Protein AF-A0A2N1W5M0-F1 (afdb_monomer_lite)

Secondary structure (DSSP, 8-state):
--HHHHHHHHHHHHTTS---PPEEEEEEEESSS--TT---EEEEEEEE-----EEEEEEEEE-SGGGTTTHHHHHHHHHHHHHHHHHTT-EEEEEEEEE-----

pLDDT: mean 79.08, std 16.73, range [42.81, 94.44]

Radius of gyration: 25.28 Å; chains: 1; bounding box: 50×70×65 Å

Structure (mmCIF, N/CA/C/O backbone):
data_AF-A0A2N1W5M0-F1
#
_entry.id   AF-A0A2N1W5M0-F1
#
loop_
_atom_site.group_PDB
_atom_site.id
_atom_site.type_symbol
_atom_site.label_atom_id
_atom_site.label_alt_id
_atom_site.label_comp_id
_atom_site.label_asym_id
_atom_site.label_entity_id
_atom_site.label_seq_id
_atom_site.pdbx_PDB_ins_code
_atom_site.Cartn_x
_atom_site.Cartn_y
_atom_site.Cartn_z
_atom_site.occupancy
_atom_site.B_iso_or_equiv
_atom_site.auth_seq_id
_atom_site.auth_comp_id
_atom_site.auth_asym_id
_atom_site.auth_atom_id
_atom_site.pdbx_PDB_model_num
ATOM 1 N N . MET A 1 1 ? -1.612 -42.284 -0.222 1.00 50.34 1 MET A N 1
ATOM 2 C CA . MET A 1 1 ? -1.154 -40.873 -0.263 1.00 50.34 1 MET A CA 1
ATOM 3 C C . MET A 1 1 ? -2.219 -39.888 -0.797 1.00 50.34 1 MET A C 1
ATOM 5 O O . MET A 1 1 ? -1.858 -38.884 -1.383 1.00 50.34 1 MET A O 1
ATOM 9 N N . LYS A 1 2 ? -3.532 -40.115 -0.580 1.00 53.31 2 LYS A N 1
ATOM 10 C CA . LYS A 1 2 ? -4.610 -39.210 -1.063 1.00 53.31 2 LYS A CA 1
ATOM 11 C C . LYS A 1 2 ? -5.291 -38.366 0.032 1.00 53.31 2 LYS A C 1
ATOM 13 O O . LYS A 1 2 ? -5.963 -37.400 -0.290 1.00 53.31 2 LYS A O 1
ATOM 18 N N . LYS A 1 3 ? -5.095 -38.691 1.319 1.00 48.88 3 LYS A N 1
ATOM 19 C CA . LYS A 1 3 ? -5.721 -37.971 2.450 1.00 48.88 3 LYS A CA 1
ATOM 20 C C . LYS A 1 3 ? -4.943 -36.725 2.908 1.00 48.88 3 LYS A C 1
ATOM 22 O O . LYS A 1 3 ? -5.546 -35.800 3.429 1.00 48.88 3 LYS A O 1
ATOM 27 N N . VAL A 1 4 ? -3.630 -36.676 2.664 1.00 47.97 4 VAL A N 1
ATOM 28 C CA . VAL A 1 4 ? -2.752 -35.572 3.107 1.00 47.97 4 VAL A CA 1
ATOM 29 C C . VAL A 1 4 ? -2.900 -34.326 2.220 1.00 47.97 4 VAL A C 1
ATOM 31 O O . VAL A 1 4 ? -2.866 -33.212 2.724 1.00 47.97 4 VAL A O 1
ATOM 34 N N . ILE A 1 5 ? -3.162 -34.505 0.919 1.00 50.25 5 ILE A N 1
ATOM 35 C CA . ILE A 1 5 ? -3.352 -33.396 -0.034 1.00 50.25 5 ILE A CA 1
ATOM 36 C C . ILE A 1 5 ? -4.663 -32.625 0.220 1.00 50.25 5 ILE A C 1
ATOM 38 O O . ILE A 1 5 ? -4.713 -31.415 0.036 1.00 50.25 5 ILE A O 1
ATOM 42 N N . PHE A 1 6 ? -5.723 -33.308 0.671 1.00 44.34 6 PHE A N 1
ATOM 43 C CA . PHE A 1 6 ? -7.051 -32.705 0.848 1.00 44.34 6 PHE A CA 1
ATOM 44 C C . PHE A 1 6 ? -7.128 -31.816 2.099 1.00 44.34 6 PHE A C 1
ATOM 46 O O . PHE A 1 6 ? -7.752 -30.762 2.071 1.00 44.34 6 PHE A O 1
ATOM 53 N N . ILE A 1 7 ? -6.432 -32.194 3.177 1.00 53.91 7 ILE A N 1
ATOM 54 C CA . ILE A 1 7 ? -6.369 -31.408 4.421 1.00 53.91 7 ILE A CA 1
ATOM 55 C C . ILE A 1 7 ? -5.585 -30.101 4.214 1.00 53.91 7 ILE A C 1
ATOM 57 O O . ILE A 1 7 ? -5.988 -29.067 4.737 1.00 53.91 7 ILE A O 1
ATOM 61 N N . PHE A 1 8 ? -4.531 -30.123 3.390 1.00 48.38 8 PHE A N 1
ATOM 62 C CA . PHE A 1 8 ? -3.733 -28.933 3.061 1.00 48.38 8 PHE A CA 1
ATOM 63 C C . PHE A 1 8 ? -4.519 -27.894 2.245 1.00 48.38 8 PHE A C 1
ATOM 65 O O . PHE A 1 8 ? -4.389 -26.695 2.473 1.00 48.38 8 PHE A O 1
ATOM 72 N N . PHE A 1 9 ? -5.372 -28.339 1.315 1.00 50.09 9 PHE A N 1
ATOM 73 C CA . PHE A 1 9 ? -6.224 -27.434 0.537 1.00 50.09 9 PHE A CA 1
ATOM 74 C C . PHE A 1 9 ? -7.363 -26.836 1.373 1.00 50.09 9 PHE A C 1
ATOM 76 O O . PHE A 1 9 ? -7.687 -25.665 1.202 1.00 50.09 9 PHE A O 1
ATOM 83 N N . VAL A 1 10 ? -7.931 -27.599 2.313 1.00 51.25 10 VAL A N 1
ATOM 84 C CA . VAL A 1 10 ? -8.975 -27.096 3.222 1.00 51.25 10 VAL A CA 1
ATOM 85 C C . VAL A 1 10 ? -8.399 -26.104 4.243 1.00 51.25 10 VAL A C 1
ATOM 87 O O . VAL A 1 10 ? -9.046 -25.099 4.525 1.00 51.25 10 VAL A O 1
ATOM 90 N N . SER A 1 11 ? -7.170 -26.306 4.741 1.00 52.28 11 SER A N 1
ATOM 91 C CA . SER A 1 11 ? -6.520 -25.324 5.626 1.00 52.28 11 SER A CA 1
ATOM 92 C C . SER A 1 11 ? -6.106 -24.044 4.894 1.00 52.28 11 SER A C 1
ATOM 94 O O . SER A 1 11 ? -6.170 -22.969 5.481 1.00 52.28 11 SER A O 1
ATOM 96 N N . LEU A 1 12 ? -5.717 -24.139 3.615 1.00 50.12 12 LEU A N 1
ATOM 97 C CA . LEU A 1 12 ? -5.377 -22.976 2.789 1.00 50.12 12 LEU A CA 1
ATOM 98 C C . LEU A 1 12 ? -6.625 -22.152 2.417 1.00 50.12 12 LEU A C 1
ATOM 100 O O . LEU A 1 12 ? -6.561 -20.928 2.386 1.00 50.12 12 LEU A O 1
ATOM 104 N N . PHE A 1 13 ? -7.769 -22.810 2.193 1.00 45.44 13 PHE A N 1
ATOM 105 C CA . PHE A 1 13 ? -9.037 -22.149 1.858 1.00 45.44 13 PHE A CA 1
ATOM 106 C C . PHE A 1 13 ? -9.718 -21.484 3.068 1.00 45.44 13 PHE A C 1
ATOM 108 O O . PHE A 1 13 ? -10.459 -20.521 2.904 1.00 45.44 13 PHE A O 1
ATOM 115 N N . LEU A 1 14 ? -9.450 -21.958 4.290 1.00 42.81 14 LEU A N 1
ATOM 116 C CA . LEU A 1 14 ? -9.929 -21.317 5.523 1.00 42.81 14 LEU A CA 1
ATOM 117 C C . LEU A 1 14 ? -9.072 -20.112 5.950 1.00 42.81 14 LEU A C 1
ATOM 119 O O . LEU A 1 14 ? -9.542 -19.292 6.732 1.00 42.81 14 LEU A O 1
ATOM 123 N N . TYR A 1 15 ? -7.847 -19.971 5.428 1.00 45.22 15 TYR A N 1
ATOM 124 C CA . TYR A 1 15 ? -6.953 -18.855 5.768 1.00 45.22 15 TYR A CA 1
ATOM 125 C C . TYR A 1 15 ? -7.290 -17.551 5.026 1.00 45.22 15 TYR A C 1
ATOM 127 O O . TYR A 1 15 ? -6.863 -16.479 5.445 1.00 45.22 15 TYR A O 1
ATOM 135 N N . THR A 1 16 ? -8.059 -17.614 3.934 1.00 43.56 16 THR A N 1
ATOM 136 C CA . THR A 1 16 ? -8.418 -16.434 3.122 1.00 43.56 16 THR A CA 1
ATOM 137 C C . THR A 1 16 ? -9.742 -15.787 3.526 1.00 43.56 16 THR A C 1
ATOM 139 O O . THR A 1 16 ? -10.115 -14.753 2.976 1.00 43.56 16 THR A O 1
ATOM 142 N N . ALA A 1 17 ? -10.454 -16.353 4.502 1.00 47.56 17 ALA A N 1
ATOM 143 C CA . ALA A 1 17 ? -11.696 -15.797 5.019 1.00 47.56 17 ALA A CA 1
ATOM 144 C C . ALA A 1 17 ? -11.454 -15.079 6.350 1.00 47.56 17 ALA A C 1
ATOM 146 O O . ALA A 1 17 ? -11.924 -15.532 7.390 1.00 47.56 17 ALA A O 1
ATOM 147 N N . ALA A 1 18 ? -10.716 -13.967 6.352 1.00 47.78 18 ALA A N 1
ATOM 148 C CA . ALA A 1 18 ? -10.660 -13.144 7.552 1.00 47.78 18 ALA A CA 1
ATOM 149 C C . ALA A 1 18 ? -10.378 -11.664 7.260 1.00 47.78 18 ALA A C 1
ATOM 151 O O . ALA A 1 18 ? -9.456 -11.321 6.530 1.00 47.78 18 ALA A O 1
ATOM 152 N N . PHE A 1 19 ? -11.161 -10.822 7.936 1.00 53.19 19 PHE A N 1
ATOM 153 C CA . PHE A 1 19 ? -10.928 -9.406 8.229 1.00 53.19 19 PHE A CA 1
ATOM 154 C C . PHE A 1 19 ? -11.367 -8.344 7.212 1.00 53.19 19 PHE A C 1
ATOM 156 O O . PHE A 1 19 ? -10.573 -7.688 6.546 1.00 53.19 19 PHE A O 1
ATOM 163 N N . SER A 1 20 ? -12.663 -8.034 7.272 1.00 57.00 20 SER A N 1
ATOM 164 C CA . SER A 1 20 ? -13.120 -6.645 7.382 1.00 57.00 20 SER A CA 1
ATOM 165 C C . SER A 1 20 ? -13.904 -6.566 8.688 1.00 57.00 20 SER A C 1
ATOM 167 O O . SER A 1 20 ? -15.040 -7.031 8.764 1.00 57.00 20 SER A O 1
ATOM 169 N N . GLY A 1 21 ? -13.258 -6.114 9.762 1.00 65.31 21 GLY A N 1
ATOM 170 C CA . GLY A 1 21 ? -13.987 -5.839 10.993 1.00 65.31 21 GLY A CA 1
ATOM 171 C C . GLY A 1 21 ? -14.851 -4.577 10.823 1.00 65.31 21 GLY A C 1
ATOM 172 O O . GLY A 1 21 ? -14.560 -3.741 9.962 1.00 65.31 21 GLY A O 1
ATOM 173 N N . PRO A 1 22 ? -15.929 -4.423 11.607 1.00 70.75 22 PRO A N 1
ATOM 174 C CA . PRO A 1 22 ? -16.735 -3.208 11.582 1.00 70.75 22 PRO A CA 1
ATOM 175 C C . PRO A 1 22 ? -15.916 -2.004 12.078 1.00 70.75 22 PRO A C 1
ATOM 177 O O . PRO A 1 22 ? -15.089 -2.137 12.981 1.00 70.75 22 PRO A O 1
ATOM 180 N N . LEU A 1 23 ? -16.140 -0.827 11.490 1.00 76.81 23 LEU A N 1
ATOM 181 C CA . LEU A 1 23 ? -15.658 0.436 12.051 1.00 76.81 23 LEU A CA 1
ATOM 182 C C . LEU A 1 23 ? -16.546 0.794 13.243 1.00 76.81 23 LEU A C 1
ATOM 184 O O . LEU A 1 23 ? -17.766 0.899 13.084 1.00 76.81 23 LEU A O 1
ATOM 188 N N . THR A 1 24 ? -15.952 0.988 14.417 1.00 84.50 24 THR A N 1
ATOM 189 C CA . THR A 1 24 ? -16.690 1.445 15.597 1.00 84.50 24 THR A CA 1
ATOM 190 C C . THR A 1 24 ? -16.580 2.962 15.683 1.00 84.50 24 THR A C 1
ATOM 192 O O . THR A 1 24 ? -15.485 3.520 15.637 1.00 84.50 24 THR A O 1
ATOM 195 N N . LEU A 1 25 ? -17.727 3.635 15.778 1.00 87.56 25 LEU A N 1
ATOM 196 C CA . LEU A 1 25 ? -17.806 5.079 15.973 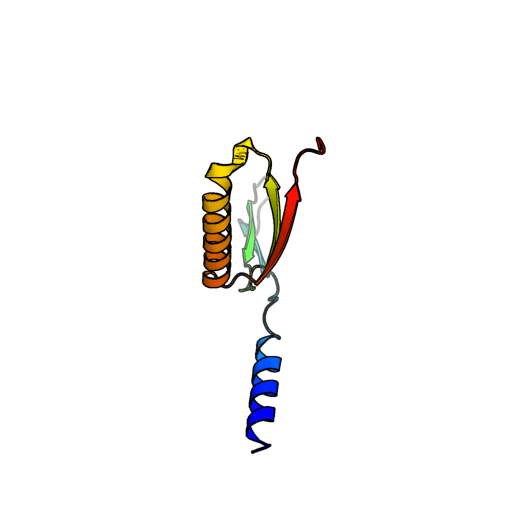1.00 87.56 25 LEU A CA 1
ATOM 197 C C . LEU A 1 25 ? -18.209 5.355 17.418 1.00 87.56 25 LEU A C 1
ATOM 199 O O . LEU A 1 25 ? -19.367 5.162 17.794 1.00 87.56 25 LEU A O 1
ATOM 203 N N . ASN A 1 26 ? -17.259 5.835 18.210 1.00 89.94 26 ASN A N 1
ATOM 204 C CA . ASN A 1 26 ? -17.493 6.261 19.578 1.00 89.94 26 ASN A CA 1
ATOM 205 C C . ASN A 1 26 ? -17.782 7.763 19.574 1.00 89.94 26 ASN A C 1
ATOM 207 O O . ASN A 1 26 ? -16.971 8.576 19.140 1.00 89.94 26 ASN A O 1
ATOM 211 N N . LYS A 1 27 ? -18.973 8.144 20.034 1.00 91.88 27 LYS A N 1
ATOM 212 C CA . LYS A 1 27 ? -19.353 9.547 20.212 1.00 91.88 27 LYS A CA 1
ATOM 213 C C . LYS A 1 27 ? -19.358 9.867 21.698 1.00 91.88 27 LYS A C 1
ATOM 215 O O . LYS A 1 27 ? -20.075 9.212 22.452 1.00 91.88 27 LYS A O 1
ATOM 220 N N . SER A 1 28 ? -18.656 10.921 22.096 1.00 92.62 28 SER A N 1
ATOM 221 C CA . SER A 1 28 ? -18.761 11.496 23.438 1.00 92.62 28 SER A CA 1
ATOM 222 C C . SER A 1 28 ? -19.110 12.981 23.372 1.00 92.62 28 SER A C 1
ATOM 224 O O . SER A 1 28 ? -18.919 13.650 22.354 1.00 92.62 28 SER A O 1
ATOM 226 N N . ILE A 1 29 ? -19.739 13.473 24.434 1.00 93.88 29 ILE A N 1
ATOM 227 C CA . ILE A 1 29 ? -20.231 14.844 24.539 1.00 93.88 29 ILE A CA 1
ATOM 228 C C . ILE A 1 29 ? -19.908 15.340 25.942 1.00 93.88 29 ILE A C 1
ATOM 230 O O . ILE A 1 29 ? -20.313 14.696 26.906 1.00 93.88 29 ILE A O 1
ATOM 234 N N . GLU A 1 30 ? -19.238 16.485 26.047 1.00 91.25 30 GLU A N 1
ATOM 235 C CA . GLU A 1 30 ? -18.894 17.106 27.326 1.00 91.25 30 GLU A CA 1
ATOM 236 C C . GLU A 1 30 ? -19.209 18.618 27.323 1.00 91.25 30 GLU A C 1
ATOM 238 O O . GLU A 1 30 ? -18.711 19.340 26.451 1.00 91.25 30 GLU A O 1
ATOM 243 N N . PRO A 1 31 ? -20.009 19.129 28.282 1.00 89.94 31 PRO A N 1
ATOM 244 C CA . PRO A 1 31 ? -20.748 18.370 29.295 1.00 89.94 31 PRO A CA 1
ATOM 245 C C . PRO A 1 31 ? -21.944 17.613 28.685 1.00 89.94 31 PRO A C 1
ATOM 247 O O . PRO A 1 31 ? -22.562 18.066 27.722 1.00 89.94 31 PRO A O 1
ATOM 250 N N . SER A 1 32 ? -22.298 16.460 29.265 1.00 83.50 32 SER A N 1
ATOM 251 C CA . SER A 1 32 ? -23.429 15.628 28.802 1.00 83.50 32 SER A CA 1
ATOM 252 C C . SER A 1 32 ? -24.801 16.307 28.933 1.00 83.50 32 SER A C 1
ATOM 254 O O . SER A 1 32 ? -25.740 15.957 28.216 1.00 83.50 32 SER A O 1
ATOM 256 N N . VAL A 1 33 ? -24.907 17.305 29.814 1.00 85.56 33 VAL A N 1
ATOM 257 C CA . VAL A 1 33 ? -26.046 18.217 29.956 1.00 85.56 33 VAL A CA 1
ATOM 258 C C . VAL A 1 33 ? -25.527 19.638 30.189 1.00 85.56 33 VAL A C 1
ATOM 260 O O . VAL A 1 33 ? -24.582 19.830 30.950 1.00 85.56 33 VAL A O 1
ATOM 263 N N . GLY A 1 34 ? -26.142 20.628 29.539 1.00 84.31 34 GLY A N 1
ATOM 264 C CA . GLY A 1 34 ? -25.776 22.042 29.652 1.00 84.31 34 GLY A CA 1
ATOM 265 C C . GLY A 1 34 ? -27.005 22.947 29.659 1.00 84.31 34 GLY A C 1
ATOM 266 O O . GLY A 1 34 ? -28.098 22.542 29.252 1.00 84.31 34 GLY A O 1
ATOM 267 N N . PHE A 1 35 ? -26.831 24.169 30.144 1.00 88.81 35 PHE A N 1
ATOM 268 C CA . PHE A 1 35 ? -27.848 25.211 30.123 1.00 88.81 35 PHE A CA 1
ATOM 269 C C . PHE A 1 35 ? -27.841 25.964 28.786 1.00 88.81 35 PHE A C 1
ATOM 271 O O . PHE A 1 35 ? -26.917 25.873 27.978 1.00 88.81 35 PHE A O 1
ATOM 278 N N . ILE A 1 36 ? -28.905 26.726 28.532 1.00 87.44 36 ILE A N 1
ATOM 279 C CA . ILE A 1 36 ? -29.003 27.559 27.330 1.00 87.44 36 ILE A CA 1
ATOM 280 C C . ILE A 1 36 ? -27.901 28.625 27.386 1.00 87.44 36 ILE A C 1
ATOM 282 O O . ILE A 1 36 ? -27.892 29.455 28.292 1.00 87.44 36 ILE A O 1
ATOM 286 N N . GLY A 1 37 ? -26.998 28.601 26.403 1.00 88.38 37 GLY A N 1
ATOM 287 C CA . GLY A 1 37 ? -25.824 29.477 26.340 1.00 88.38 37 GLY A CA 1
ATOM 288 C C . GLY A 1 37 ? -24.496 28.769 26.624 1.00 88.38 37 GLY A C 1
ATOM 289 O O . GLY A 1 37 ? -23.447 29.356 26.363 1.00 88.38 37 GLY A O 1
ATOM 290 N N . ASP A 1 38 ? -24.525 27.513 27.079 1.00 91.19 38 ASP A N 1
ATOM 291 C CA . ASP A 1 38 ? -23.310 26.725 27.283 1.00 91.19 38 ASP A CA 1
ATOM 292 C C . ASP A 1 38 ? -22.715 26.246 25.954 1.00 91.19 38 ASP A C 1
ATOM 294 O O . ASP A 1 38 ? -23.419 25.914 24.996 1.00 91.19 38 ASP A O 1
ATOM 298 N N . THR A 1 39 ? -21.384 26.175 25.910 1.00 88.81 39 THR A N 1
ATOM 299 C CA . THR A 1 39 ? -20.663 25.526 24.811 1.00 88.81 39 THR A CA 1
ATOM 300 C C . THR A 1 39 ? -20.472 24.054 25.141 1.00 88.81 39 THR A C 1
ATOM 302 O O . THR A 1 39 ? -19.926 23.715 26.188 1.00 88.81 39 THR A O 1
ATOM 305 N N . VAL A 1 40 ? -20.896 23.183 24.226 1.00 92.31 40 VAL A N 1
ATOM 306 C CA . VAL A 1 40 ? -20.766 21.731 24.359 1.00 92.31 40 VAL A CA 1
ATOM 307 C C . VAL A 1 40 ? -19.743 21.218 23.353 1.00 92.31 40 VAL A C 1
ATOM 309 O O . VAL A 1 40 ? -19.830 21.514 22.160 1.00 92.31 40 VAL A O 1
ATOM 312 N N . THR A 1 41 ? -18.786 20.426 23.830 1.00 91.50 41 THR A N 1
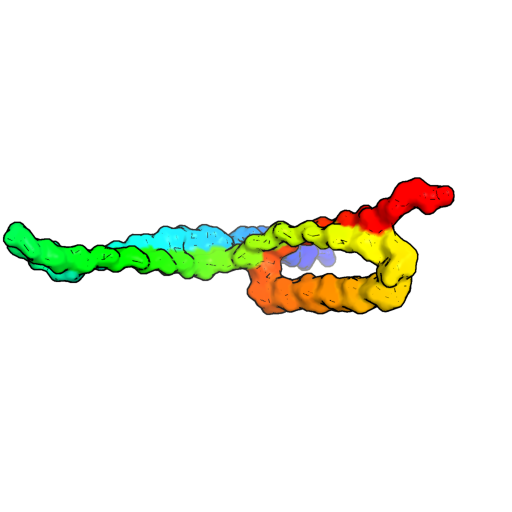ATOM 313 C CA . THR A 1 41 ? -17.782 19.762 22.995 1.00 91.50 41 THR A CA 1
ATOM 314 C C . THR A 1 41 ? -18.281 18.378 22.609 1.00 91.50 41 THR A C 1
ATOM 316 O O . THR A 1 41 ? -18.689 17.602 23.468 1.00 91.50 41 THR A O 1
ATOM 319 N N . VAL A 1 42 ? -18.241 18.054 21.317 1.00 93.31 42 VAL A N 1
ATOM 320 C CA . VAL A 1 42 ? -18.584 16.724 20.801 1.00 93.31 42 VAL A CA 1
ATOM 321 C C . VAL A 1 42 ? -17.328 16.100 20.216 1.00 93.31 42 VAL A C 1
ATOM 323 O O . VAL A 1 42 ? -16.754 16.643 19.274 1.00 93.31 42 VAL A O 1
ATOM 326 N N . CYS A 1 43 ? -16.929 14.953 20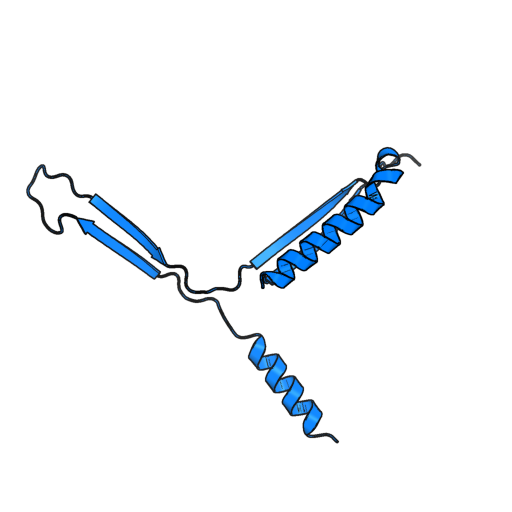.752 1.00 91.50 43 CYS A N 1
ATOM 327 C CA . CYS A 1 43 ? -15.814 14.173 20.238 1.00 91.50 43 CYS A CA 1
ATOM 328 C C . CYS A 1 43 ? -16.344 12.962 19.467 1.00 91.50 43 CYS A C 1
ATOM 330 O O . CYS A 1 43 ? -17.318 12.316 19.861 1.00 91.50 43 CYS A O 1
ATOM 332 N N . LEU A 1 44 ? -15.685 12.671 18.351 1.00 92.50 44 LEU A N 1
ATOM 333 C CA . LEU A 1 44 ? -15.938 11.507 17.515 1.00 92.50 44 LEU A CA 1
ATOM 334 C C . LEU A 1 44 ? -14.628 10.736 17.417 1.00 92.50 44 LEU A C 1
ATOM 336 O O . LEU A 1 44 ? -13.638 11.259 16.909 1.00 92.50 44 LEU A O 1
ATOM 340 N N . GLU A 1 45 ? -14.630 9.510 17.911 1.00 90.69 45 GLU A N 1
ATOM 341 C CA . GLU A 1 45 ? -13.501 8.598 17.850 1.00 90.69 45 GLU A CA 1
ATOM 342 C C . GLU A 1 45 ? -13.846 7.446 16.908 1.00 90.69 45 GLU A C 1
ATOM 344 O O . GLU A 1 45 ? -14.917 6.840 16.990 1.00 90.69 45 GLU A O 1
ATOM 349 N N . ILE A 1 46 ? -12.949 7.197 15.955 1.00 87.38 46 ILE A N 1
ATOM 350 C CA . ILE A 1 46 ? -13.084 6.131 14.968 1.00 87.38 46 ILE A CA 1
ATOM 351 C C . ILE A 1 46 ? -12.107 5.040 15.372 1.00 87.38 46 ILE A C 1
ATOM 353 O O . ILE A 1 46 ? -10.903 5.157 15.146 1.00 87.38 46 ILE A O 1
ATOM 357 N N . GLU A 1 47 ? -12.629 3.968 15.952 1.00 83.56 47 GLU A N 1
ATOM 358 C CA . GLU A 1 47 ? -11.840 2.779 16.228 1.00 83.56 47 GLU A CA 1
ATOM 359 C C . GLU A 1 47 ? -11.917 1.863 15.008 1.00 83.56 47 GLU A C 1
ATOM 361 O O . GLU A 1 47 ? -12.914 1.175 14.753 1.00 83.56 47 GLU A O 1
ATOM 366 N N . ALA A 1 48 ? -10.850 1.884 14.211 1.00 73.38 48 ALA A N 1
ATOM 367 C CA . ALA A 1 48 ? -10.674 0.912 13.150 1.00 73.38 48 ALA A CA 1
ATOM 368 C C . ALA A 1 48 ? -10.364 -0.448 13.784 1.00 73.38 48 ALA A C 1
ATOM 370 O O . ALA A 1 48 ? -9.321 -0.639 14.410 1.00 73.38 48 ALA A O 1
ATOM 371 N N . SER A 1 49 ? -11.268 -1.411 13.619 1.00 68.69 49 SER A N 1
ATOM 372 C CA . SER A 1 49 ? -10.943 -2.804 13.914 1.00 68.69 49 SER A CA 1
ATOM 373 C C . SER A 1 49 ? -9.820 -3.274 12.987 1.00 68.69 49 SER A C 1
ATOM 375 O O . SER A 1 49 ? -9.723 -2.831 11.838 1.00 68.69 49 SER A O 1
ATOM 377 N N . ALA A 1 50 ? -8.955 -4.155 13.501 1.00 64.94 50 ALA A N 1
ATOM 378 C CA . ALA A 1 50 ? -7.834 -4.711 12.753 1.00 64.94 50 ALA A CA 1
ATOM 379 C C . ALA A 1 50 ? -8.342 -5.272 11.418 1.00 64.94 50 ALA A C 1
ATOM 381 O O . ALA A 1 50 ? -9.022 -6.293 11.374 1.00 64.94 50 ALA A O 1
ATOM 382 N N . SER A 1 51 ? -8.065 -4.564 10.330 1.00 73.25 51 SER A N 1
ATOM 383 C CA . SER A 1 51 ? -8.365 -4.996 8.973 1.00 73.25 51 SER A CA 1
ATOM 384 C C . SER A 1 51 ? -7.056 -5.044 8.216 1.00 73.25 51 SER A C 1
ATOM 386 O O . SER A 1 51 ? -6.162 -4.235 8.465 1.00 73.25 51 SER A O 1
ATOM 388 N N . VAL A 1 52 ? -6.924 -6.027 7.331 1.00 79.75 52 VAL A N 1
ATOM 389 C CA . VAL A 1 52 ? -5.753 -6.113 6.466 1.00 79.75 52 VAL A CA 1
ATOM 390 C C . VAL A 1 52 ? -5.825 -4.924 5.502 1.00 79.75 52 VAL A C 1
ATOM 392 O O . VAL A 1 52 ? -6.781 -4.858 4.719 1.00 79.75 52 VAL A O 1
ATOM 395 N N . PRO A 1 53 ? -4.885 -3.963 5.564 1.00 81.75 53 PRO A N 1
ATOM 396 C CA . PRO A 1 53 ? -4.901 -2.815 4.670 1.00 81.75 53 PRO A CA 1
ATOM 397 C C . PRO A 1 53 ? -4.761 -3.296 3.224 1.00 81.75 53 PRO A C 1
ATOM 399 O O . PRO A 1 53 ? -3.945 -4.171 2.931 1.00 81.75 53 PRO A O 1
ATOM 402 N N . LYS A 1 54 ? -5.575 -2.730 2.328 1.00 88.56 54 LYS A N 1
ATOM 403 C CA . LYS A 1 54 ? -5.589 -3.087 0.905 1.00 88.56 54 LYS A CA 1
ATOM 404 C C . LYS A 1 54 ? -5.037 -1.962 0.048 1.00 88.56 54 LYS A C 1
ATOM 406 O O . LYS A 1 54 ? -5.374 -0.802 0.283 1.00 88.56 54 LYS A O 1
ATOM 411 N N . ALA A 1 55 ? -4.237 -2.298 -0.960 1.00 88.12 55 ALA A N 1
ATOM 412 C CA . ALA A 1 55 ? -3.654 -1.313 -1.868 1.00 88.12 55 ALA A CA 1
ATOM 413 C C . ALA A 1 55 ? -3.630 -1.796 -3.324 1.00 88.12 55 ALA A C 1
ATOM 415 O O . ALA A 1 55 ? -3.247 -2.925 -3.614 1.00 88.12 55 ALA A O 1
ATOM 416 N N . ASP A 1 56 ? -3.968 -0.904 -4.253 1.00 93.88 56 ASP A N 1
ATOM 417 C CA . ASP A 1 56 ? -3.783 -1.118 -5.688 1.00 93.88 56 ASP A CA 1
ATOM 418 C C . ASP A 1 56 ? -2.731 -0.140 -6.202 1.00 93.88 56 ASP A C 1
ATOM 420 O O . ASP A 1 56 ? -2.899 1.075 -6.101 1.00 93.88 56 ASP A O 1
ATOM 424 N N . ILE A 1 57 ? -1.632 -0.666 -6.737 1.00 92.75 57 ILE A N 1
ATOM 425 C CA . ILE A 1 57 ? -0.466 0.132 -7.125 1.00 92.75 57 ILE A CA 1
ATOM 426 C C . ILE A 1 57 ? -0.205 -0.060 -8.613 1.00 92.75 57 ILE A C 1
ATOM 428 O O . ILE A 1 57 ? -0.044 -1.181 -9.084 1.00 92.75 57 ILE A O 1
ATOM 432 N N . VAL A 1 58 ? -0.124 1.028 -9.375 1.00 94.44 58 VAL A N 1
ATOM 433 C CA . VAL A 1 58 ? 0.272 0.967 -10.787 1.00 94.44 58 VAL A CA 1
ATOM 434 C C . VAL A 1 58 ? 1.574 1.724 -10.971 1.00 94.44 58 VAL A C 1
ATOM 436 O O . VAL A 1 58 ? 1.645 2.934 -10.769 1.00 94.44 58 VAL A O 1
ATOM 439 N N . TRP A 1 59 ? 2.606 0.994 -11.376 1.00 92.62 59 TRP A N 1
ATOM 440 C CA . TRP A 1 59 ? 3.906 1.543 -11.721 1.00 92.62 59 TRP A CA 1
ATOM 441 C C . TRP A 1 59 ? 3.898 2.013 -13.165 1.00 92.62 59 TRP A C 1
ATOM 443 O O . TRP A 1 59 ? 3.680 1.208 -14.066 1.00 92.62 59 TRP A O 1
ATOM 453 N N . VAL A 1 60 ? 4.171 3.293 -13.391 1.00 91.69 60 VAL A N 1
ATOM 454 C CA . VAL A 1 60 ? 4.359 3.850 -14.734 1.00 91.69 60 VAL A CA 1
ATOM 455 C C . VAL A 1 60 ? 5.834 4.202 -14.886 1.00 91.69 60 VAL A C 1
ATOM 457 O O . VAL A 1 60 ? 6.327 5.091 -14.197 1.00 91.69 60 VAL A O 1
ATOM 460 N N . ILE A 1 61 ? 6.553 3.460 -15.731 1.00 90.06 61 ILE A N 1
ATOM 461 C CA . ILE A 1 61 ? 8.011 3.563 -15.872 1.00 90.06 61 ILE A CA 1
ATOM 462 C C . ILE A 1 61 ? 8.383 4.108 -17.249 1.00 90.06 61 ILE A C 1
ATOM 464 O O . ILE A 1 61 ? 8.025 3.520 -18.271 1.00 90.06 61 ILE A O 1
ATOM 468 N N . ASP A 1 62 ? 9.175 5.176 -17.250 1.00 88.81 62 ASP A N 1
ATOM 469 C CA . ASP A 1 62 ? 9.890 5.668 -18.426 1.00 88.81 62 ASP A CA 1
ATOM 470 C C . ASP A 1 62 ? 11.046 4.723 -18.782 1.00 88.81 62 ASP A C 1
ATOM 472 O O . ASP A 1 62 ? 11.936 4.477 -17.960 1.00 88.81 62 ASP A O 1
ATOM 476 N N . ILE A 1 63 ? 11.033 4.188 -20.001 1.00 87.12 63 ILE A N 1
ATOM 477 C CA . ILE A 1 63 ? 12.108 3.349 -20.547 1.00 87.12 63 ILE A CA 1
ATOM 478 C C . ILE A 1 63 ? 12.826 4.014 -21.734 1.00 87.12 63 ILE A C 1
ATOM 480 O O . ILE A 1 63 ? 13.437 3.320 -22.548 1.00 87.12 63 ILE A O 1
ATOM 484 N N . SER A 1 64 ? 12.735 5.339 -21.873 1.00 88.12 64 SER A N 1
ATOM 485 C CA . SER A 1 64 ? 13.455 6.103 -22.897 1.00 88.12 64 SER A CA 1
ATOM 486 C C . SER A 1 64 ? 14.977 6.006 -22.726 1.00 88.12 64 SER A C 1
ATOM 488 O O . SER A 1 64 ? 15.499 5.611 -21.681 1.00 88.12 64 SER A O 1
ATOM 490 N N . GLY A 1 65 ? 15.726 6.373 -23.772 1.00 81.62 65 GLY A N 1
ATOM 491 C CA . GLY A 1 65 ? 17.189 6.231 -23.801 1.00 81.62 65 GLY A CA 1
ATOM 492 C C . GLY A 1 65 ? 17.929 6.963 -22.670 1.00 81.62 65 GLY A C 1
ATOM 493 O O . GLY A 1 65 ? 18.988 6.503 -22.231 1.00 81.62 65 GLY A O 1
ATOM 494 N N . SER A 1 66 ? 17.356 8.048 -22.135 1.00 83.50 66 SER A N 1
ATOM 495 C CA . SER A 1 66 ? 17.898 8.779 -20.977 1.00 83.50 66 SER A CA 1
ATOM 496 C C . SER A 1 66 ? 17.862 7.957 -19.681 1.00 83.50 66 SER A C 1
ATOM 498 O O . SER A 1 66 ? 18.666 8.193 -18.781 1.00 83.50 66 SER A O 1
ATOM 500 N N . MET A 1 67 ? 16.995 6.945 -19.603 1.00 87.25 67 MET A N 1
ATOM 501 C CA . MET A 1 67 ? 16.826 6.073 -18.439 1.00 87.25 67 MET A CA 1
ATOM 502 C C . MET A 1 67 ? 17.743 4.843 -18.457 1.00 87.25 67 MET A C 1
ATOM 504 O O . MET A 1 67 ? 17.691 4.028 -17.534 1.00 87.25 67 MET A O 1
ATOM 508 N N . SER A 1 68 ? 18.611 4.709 -19.468 1.00 78.12 68 SER A N 1
ATOM 509 C CA . SER A 1 68 ? 19.485 3.542 -19.682 1.00 78.12 68 SER A CA 1
ATOM 510 C C . SER A 1 68 ? 20.327 3.142 -18.462 1.00 78.12 68 SER A C 1
ATOM 512 O O . SER A 1 68 ? 20.517 1.951 -18.216 1.00 78.12 68 SER A O 1
ATOM 514 N N . THR A 1 69 ? 20.779 4.101 -17.650 1.00 79.06 69 THR A N 1
ATOM 515 C CA . THR A 1 69 ? 21.513 3.840 -16.398 1.00 79.06 69 THR A CA 1
ATOM 516 C C . THR A 1 69 ? 20.598 3.730 -15.173 1.00 79.06 69 THR A C 1
ATOM 518 O O . THR A 1 69 ? 20.898 2.986 -14.239 1.00 79.06 69 THR A O 1
ATOM 521 N N . GLY A 1 70 ? 19.462 4.433 -15.170 1.00 84.62 70 GLY A N 1
ATOM 522 C CA . GLY A 1 70 ? 18.520 4.488 -14.046 1.00 84.62 70 GLY A CA 1
ATOM 523 C C . GLY A 1 70 ? 17.587 3.279 -13.941 1.00 84.62 70 GLY A C 1
ATOM 524 O O . GLY A 1 70 ? 17.091 2.976 -12.854 1.00 84.62 70 GLY A O 1
ATOM 525 N N . ILE A 1 71 ? 17.373 2.546 -15.038 1.00 85.31 71 ILE A N 1
ATOM 526 C CA . ILE A 1 71 ? 16.364 1.481 -15.097 1.00 85.31 71 ILE A CA 1
ATOM 527 C C . ILE A 1 71 ? 16.652 0.323 -14.132 1.00 85.31 71 ILE A C 1
ATOM 529 O O . ILE A 1 71 ? 15.732 -0.242 -13.541 1.00 85.31 71 ILE A O 1
ATOM 533 N N . THR A 1 72 ? 17.926 -0.013 -13.923 1.00 85.56 72 THR A N 1
ATOM 534 C CA . THR A 1 72 ? 18.328 -1.064 -12.977 1.00 85.56 72 THR A CA 1
ATOM 535 C C . THR A 1 72 ? 17.992 -0.667 -11.542 1.00 85.56 72 THR A C 1
ATOM 537 O O . THR A 1 72 ? 17.460 -1.479 -10.788 1.00 85.56 72 THR A O 1
ATOM 540 N N . ASN A 1 73 ? 18.210 0.599 -11.181 1.00 88.25 73 ASN A N 1
ATOM 541 C CA . ASN A 1 73 ? 17.873 1.105 -9.851 1.00 88.25 73 ASN A CA 1
ATOM 542 C C . ASN A 1 73 ? 16.358 1.119 -9.626 1.00 88.25 73 ASN A C 1
ATOM 544 O O . ASN A 1 73 ? 15.897 0.734 -8.556 1.00 88.25 73 ASN A O 1
ATOM 548 N N . ILE A 1 74 ? 15.573 1.477 -10.646 1.00 89.50 74 ILE A N 1
ATOM 549 C CA . ILE A 1 74 ? 14.107 1.444 -10.564 1.00 89.50 74 ILE A CA 1
ATOM 550 C C . ILE A 1 74 ? 13.604 0.021 -10.310 1.00 89.50 74 ILE A C 1
ATOM 552 O O . ILE A 1 74 ? 12.783 -0.185 -9.418 1.00 89.50 74 ILE A O 1
ATOM 556 N N . LYS A 1 75 ? 14.128 -0.976 -11.035 1.00 87.81 75 LYS A N 1
ATOM 557 C CA . LYS A 1 75 ? 13.773 -2.389 -10.818 1.00 87.81 75 LYS A CA 1
ATOM 558 C C . LYS A 1 75 ? 14.062 -2.834 -9.383 1.00 87.81 75 LYS A C 1
ATOM 560 O O . LYS A 1 75 ? 13.211 -3.463 -8.754 1.00 87.81 75 LYS A O 1
ATOM 565 N N . ASN A 1 76 ? 15.235 -2.476 -8.860 1.00 90.12 76 ASN A N 1
ATOM 566 C CA . ASN A 1 76 ? 15.625 -2.813 -7.492 1.00 90.12 76 ASN A CA 1
ATOM 567 C C . ASN A 1 76 ? 14.706 -2.14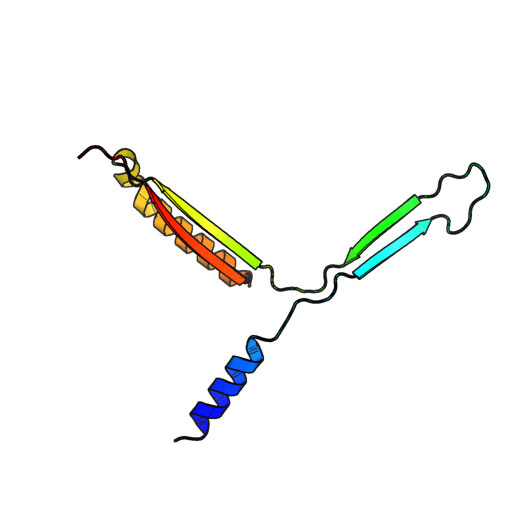4 -6.460 1.00 90.12 76 ASN A C 1
ATOM 569 O O . ASN A 1 76 ? 14.261 -2.803 -5.522 1.00 90.12 76 ASN A O 1
ATOM 573 N N . ASN A 1 77 ? 14.365 -0.871 -6.663 1.00 91.94 77 ASN A N 1
ATOM 574 C CA . ASN A 1 77 ? 13.498 -0.119 -5.756 1.00 91.94 77 ASN A CA 1
ATOM 575 C C . ASN A 1 77 ? 12.062 -0.649 -5.745 1.00 91.94 77 ASN A C 1
ATOM 577 O O . ASN A 1 77 ? 11.478 -0.784 -4.673 1.00 91.94 77 ASN A O 1
ATOM 581 N N . ILE A 1 78 ? 11.506 -0.992 -6.911 1.00 93.44 78 ILE A N 1
ATOM 582 C CA . ILE A 1 78 ? 10.164 -1.582 -7.000 1.00 93.44 78 ILE A CA 1
ATOM 583 C C . ILE A 1 78 ? 10.134 -2.916 -6.258 1.00 93.44 78 ILE A C 1
ATOM 585 O O . ILE A 1 78 ? 9.273 -3.113 -5.410 1.00 93.44 78 ILE A O 1
ATOM 589 N N . SER A 1 79 ? 11.112 -3.794 -6.505 1.00 92.31 79 SER A N 1
ATOM 590 C CA . SER A 1 79 ? 11.223 -5.072 -5.790 1.00 92.31 79 SER A CA 1
ATOM 591 C C . SER A 1 79 ? 11.332 -4.872 -4.275 1.00 92.31 79 SER A C 1
ATOM 593 O O . SER A 1 79 ? 10.635 -5.529 -3.502 1.00 92.31 79 SER A O 1
ATOM 595 N N . HIS A 1 80 ? 12.155 -3.915 -3.837 1.00 94.44 80 HIS A N 1
ATOM 596 C CA . HIS A 1 80 ? 12.292 -3.588 -2.423 1.00 94.44 80 HIS A CA 1
ATOM 597 C C . HIS A 1 80 ? 10.973 -3.096 -1.812 1.00 94.44 80 HIS A C 1
ATOM 599 O O . HIS A 1 80 ? 10.574 -3.595 -0.763 1.00 94.44 80 HIS A O 1
ATOM 605 N N . MET A 1 81 ? 10.261 -2.186 -2.480 1.00 92.81 81 MET A N 1
ATOM 606 C CA . MET A 1 81 ? 8.977 -1.684 -1.992 1.00 92.81 81 MET A CA 1
ATOM 607 C C . MET A 1 81 ? 7.923 -2.793 -1.919 1.00 92.81 81 MET A C 1
ATOM 609 O O . MET A 1 81 ? 7.248 -2.924 -0.906 1.00 92.81 81 MET A O 1
ATOM 613 N N . THR A 1 82 ? 7.820 -3.632 -2.950 1.00 91.94 82 THR A N 1
ATOM 614 C CA . THR A 1 82 ? 6.926 -4.799 -2.983 1.00 91.94 82 THR A CA 1
ATOM 615 C C . THR A 1 82 ? 7.198 -5.757 -1.811 1.00 91.94 82 THR A C 1
ATOM 617 O O . THR A 1 82 ? 6.260 -6.262 -1.191 1.00 91.94 82 THR A O 1
ATOM 620 N N . ASN A 1 83 ? 8.469 -5.951 -1.439 1.00 91.94 83 ASN A N 1
ATOM 621 C CA . ASN A 1 83 ? 8.844 -6.752 -0.270 1.00 91.94 83 ASN A CA 1
ATOM 622 C C . ASN A 1 83 ? 8.452 -6.087 1.055 1.00 91.94 83 ASN A C 1
ATOM 624 O O . ASN A 1 83 ? 7.994 -6.783 1.957 1.00 91.94 83 ASN A O 1
ATOM 628 N N . LEU A 1 84 ? 8.601 -4.763 1.175 1.00 94.00 84 LEU A N 1
ATOM 629 C CA . LEU A 1 84 ? 8.159 -4.025 2.361 1.00 94.00 84 LEU A CA 1
ATOM 630 C C . LEU A 1 84 ? 6.640 -4.121 2.538 1.00 94.00 84 LEU A C 1
ATOM 632 O O . LEU A 1 84 ? 6.179 -4.438 3.627 1.00 94.00 84 LEU A O 1
ATOM 636 N N . LEU A 1 85 ? 5.862 -3.943 1.466 1.00 91.31 85 LEU A N 1
ATOM 637 C CA . LEU A 1 85 ? 4.401 -4.073 1.522 1.00 91.31 85 LEU A CA 1
ATOM 638 C C . LEU A 1 85 ? 3.967 -5.470 1.987 1.00 91.31 85 LEU A C 1
ATOM 640 O O . LEU A 1 85 ? 3.055 -5.600 2.801 1.00 91.31 85 LEU A O 1
ATOM 644 N N . ALA A 1 86 ? 4.643 -6.514 1.499 1.00 88.12 86 ALA A N 1
ATOM 645 C CA . ALA A 1 86 ? 4.381 -7.885 1.927 1.00 88.12 86 ALA A CA 1
ATOM 646 C C . ALA A 1 86 ? 4.772 -8.122 3.397 1.00 88.12 86 ALA A C 1
ATOM 648 O O . ALA A 1 86 ? 4.046 -8.807 4.116 1.00 88.12 86 ALA A O 1
ATOM 649 N N . ALA A 1 87 ? 5.898 -7.557 3.847 1.00 91.06 87 ALA A N 1
ATOM 650 C CA . ALA A 1 87 ? 6.375 -7.682 5.224 1.00 91.06 87 ALA A CA 1
ATOM 651 C C . ALA A 1 87 ? 5.448 -6.989 6.237 1.00 91.06 87 ALA A C 1
ATOM 653 O O . ALA A 1 87 ? 5.241 -7.516 7.326 1.00 91.06 87 ALA A O 1
ATOM 654 N N . GLU A 1 88 ? 4.838 -5.867 5.849 1.00 90.06 88 GLU A N 1
ATOM 655 C CA . GLU A 1 88 ? 3.826 -5.151 6.641 1.00 90.06 88 GL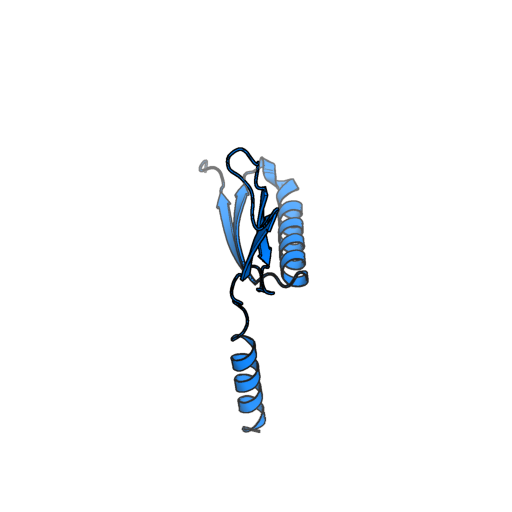U A CA 1
ATOM 656 C C . GLU A 1 88 ? 2.438 -5.823 6.600 1.00 90.06 88 GLU A C 1
ATOM 658 O O . GLU A 1 88 ? 1.478 -5.328 7.189 1.00 90.06 88 GLU A O 1
ATOM 663 N N . GLY A 1 89 ? 2.301 -6.954 5.897 1.00 86.94 89 GLY A N 1
ATOM 664 C CA . GLY A 1 89 ? 1.046 -7.697 5.811 1.00 86.94 89 GLY A CA 1
ATOM 665 C C . GLY A 1 89 ? -0.044 -6.974 5.018 1.00 86.94 89 GLY A C 1
ATOM 666 O O . GLY A 1 89 ? -1.222 -7.215 5.263 1.00 86.94 89 GLY A O 1
ATOM 667 N N . ILE A 1 90 ? 0.326 -6.090 4.087 1.00 87.88 90 ILE A N 1
ATOM 668 C CA . ILE A 1 90 ? -0.615 -5.372 3.221 1.00 87.88 90 ILE A CA 1
ATOM 669 C C . ILE A 1 90 ? -1.096 -6.320 2.111 1.00 87.88 90 ILE A C 1
ATOM 671 O O . ILE A 1 90 ? -0.290 -6.945 1.422 1.00 87.88 90 ILE A O 1
ATOM 675 N N . ASP A 1 91 ? -2.410 -6.402 1.899 1.00 89.69 91 ASP A N 1
ATOM 676 C CA . ASP A 1 91 ? -3.015 -7.092 0.752 1.00 89.69 91 ASP A CA 1
ATOM 677 C C . ASP A 1 91 ? -2.951 -6.161 -0.464 1.00 89.69 91 ASP A C 1
ATOM 679 O O . ASP A 1 91 ? -3.802 -5.286 -0.644 1.00 89.69 91 ASP A O 1
ATOM 683 N N . TYR A 1 92 ? -1.894 -6.286 -1.271 1.00 90.88 92 TYR A N 1
ATOM 684 C CA . TYR A 1 92 ? -1.687 -5.414 -2.423 1.00 90.88 92 TYR A CA 1
ATOM 685 C C . TYR A 1 92 ? -1.778 -6.144 -3.763 1.00 90.88 92 TYR A C 1
ATOM 687 O O . TYR A 1 92 ? -1.350 -7.288 -3.928 1.00 90.88 92 TYR A O 1
ATOM 695 N N . ARG A 1 93 ? -2.278 -5.423 -4.768 1.00 93.81 93 ARG A N 1
ATOM 696 C CA . ARG A 1 93 ? -2.179 -5.787 -6.185 1.00 93.81 93 ARG A CA 1
ATOM 697 C C . ARG A 1 93 ? -1.314 -4.755 -6.883 1.00 93.81 93 ARG A C 1
ATOM 699 O O . ARG A 1 93 ? -1.415 -3.563 -6.597 1.00 93.81 93 ARG A O 1
ATOM 706 N N . GLN A 1 94 ? -0.479 -5.203 -7.817 1.00 93.44 94 GLN A N 1
ATOM 707 C CA . GLN A 1 94 ? 0.357 -4.289 -8.585 1.00 93.44 94 GLN A CA 1
ATOM 708 C C . GLN A 1 94 ? 0.277 -4.515 -10.091 1.00 93.44 94 GLN A C 1
ATOM 710 O O . GLN A 1 94 ? 0.270 -5.650 -10.565 1.00 93.44 94 GLN A O 1
ATOM 715 N N . GLY A 1 95 ? 0.251 -3.412 -10.832 1.00 92.50 95 GLY A N 1
ATOM 716 C CA . GLY A 1 95 ? 0.414 -3.361 -12.280 1.00 92.50 95 GLY A CA 1
ATOM 717 C C . GLY A 1 95 ? 1.705 -2.639 -12.649 1.00 92.50 95 GLY A C 1
ATOM 718 O O . GLY A 1 95 ? 2.176 -1.776 -11.911 1.00 92.50 95 GLY A O 1
ATOM 719 N N . LEU A 1 96 ? 2.275 -2.986 -13.798 1.00 93.06 96 LEU A N 1
ATOM 720 C CA . LEU A 1 96 ? 3.433 -2.306 -14.364 1.00 93.06 96 LEU A CA 1
ATOM 721 C C . LEU A 1 96 ? 3.130 -1.915 -15.808 1.00 93.06 96 LEU A C 1
ATOM 723 O O . LEU A 1 96 ? 2.792 -2.767 -16.628 1.00 93.06 96 LEU A O 1
ATOM 727 N N . VAL A 1 97 ? 3.284 -0.630 -16.104 1.00 92.62 97 VAL A N 1
ATOM 728 C CA . VAL A 1 97 ? 3.130 -0.036 -17.426 1.00 92.62 97 VAL A CA 1
ATOM 729 C C . VAL A 1 97 ? 4.433 0.664 -17.776 1.00 92.62 97 VAL A C 1
ATOM 731 O O . VAL A 1 97 ? 4.926 1.503 -17.027 1.00 92.62 97 VAL A O 1
ATOM 734 N N . THR A 1 98 ? 5.006 0.315 -18.919 1.00 89.44 98 THR A N 1
ATOM 735 C CA . THR A 1 98 ? 6.197 0.981 -19.451 1.00 89.44 98 THR A CA 1
ATOM 736 C C . THR A 1 98 ? 5.798 1.914 -20.579 1.00 89.44 98 THR A C 1
ATOM 738 O O . THR A 1 98 ? 4.995 1.520 -21.427 1.00 89.44 98 THR A O 1
ATOM 741 N N . TYR A 1 99 ? 6.390 3.104 -20.635 1.00 86.31 99 TYR A N 1
ATOM 742 C CA . TYR A 1 99 ? 6.284 3.986 -21.792 1.00 86.31 99 TYR A CA 1
ATOM 743 C C . TYR A 1 99 ? 7.671 4.287 -22.361 1.00 86.31 99 TYR A C 1
ATOM 745 O O . TYR A 1 99 ? 8.648 4.437 -21.629 1.00 86.31 99 TYR A O 1
ATOM 753 N N . SER A 1 100 ? 7.748 4.351 -23.685 1.00 82.19 100 SER A N 1
ATOM 754 C CA . SER A 1 100 ? 8.920 4.793 -24.438 1.00 82.19 100 SER A CA 1
ATOM 755 C C . SER A 1 100 ? 8.457 5.763 -25.520 1.00 82.19 100 SER A C 1
ATOM 757 O O . SER A 1 100 ? 7.266 5.798 -25.838 1.00 82.19 100 SER A O 1
ATOM 759 N N . ASP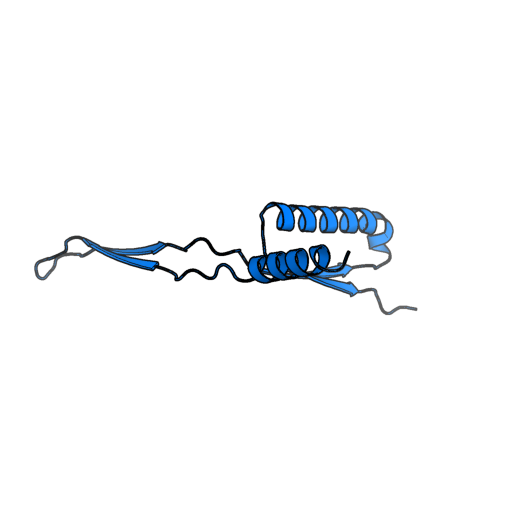 A 1 101 ? 9.378 6.548 -26.068 1.00 79.69 101 ASP A N 1
ATOM 760 C CA . ASP A 1 101 ? 9.074 7.438 -27.189 1.00 79.69 101 ASP A CA 1
ATOM 761 C C . ASP A 1 101 ? 8.777 6.627 -28.470 1.00 79.69 101 ASP A C 1
ATOM 763 O O . ASP A 1 101 ? 9.259 5.507 -28.641 1.00 79.69 101 ASP A O 1
ATOM 767 N N . ILE A 1 102 ? 7.959 7.189 -29.363 1.00 65.12 102 ILE A N 1
ATOM 768 C CA . ILE A 1 102 ? 7.445 6.564 -30.597 1.00 65.12 102 ILE A CA 1
ATOM 769 C C . ILE A 1 102 ? 8.428 6.749 -31.773 1.00 65.12 102 ILE A C 1
ATOM 771 O O . ILE A 1 102 ? 8.158 6.305 -32.887 1.00 65.12 102 ILE A O 1
ATOM 775 N N . TYR A 1 103 ? 9.577 7.394 -31.567 1.00 53.41 103 TYR A N 1
ATOM 776 C CA . TYR A 1 103 ? 10.553 7.580 -32.640 1.00 53.41 103 TYR A CA 1
ATOM 777 C C . TYR A 1 103 ? 11.391 6.313 -32.880 1.00 53.41 103 TYR A C 1
ATOM 779 O O . TYR A 1 103 ? 12.350 6.031 -32.162 1.00 53.41 103 TYR A O 1
ATOM 787 N N . ILE A 1 104 ? 10.959 5.565 -33.905 1.00 46.47 104 ILE A N 1
ATOM 788 C CA . ILE A 1 104 ? 11.695 4.520 -34.640 1.00 46.47 104 ILE A CA 1
ATOM 789 C C . ILE A 1 104 ? 12.859 5.153 -35.407 1.00 46.47 104 ILE A C 1
ATOM 791 O O . ILE A 1 104 ? 12.632 6.218 -36.030 1.00 46.47 104 ILE A O 1
#

Foldseek 3Di:
DPPVVVVVVVVVVVVPPDDDDDWDWDKDKPPPDDDVPDDIDIDIDTDRDDGQAEEEEEAEEEPEPVCVPVVVVVVVVVVVVVVVCVVSRHHYDYHYHYDYDPDD

Sequence (104 aa):
MKKVIFIFFVSLFLYTAAFSGPLTLNKSIEPSVGFIGDTVTVCLEIEASASVPKADIVWVIDISGSMSTGITNIKNNISHMTNLLAAEGIDYRQGLVTYSDIYI